Protein AF-A0A840WB61-F1 (afdb_monomer)

Mean predicted aligned error: 5.11 Å

Organism: NCBI:txid179819

Solvent-accessible surface area (backbone atoms only — not comparable to full-atom values): 6850 Å² total; per-residue (Å²): 106,75,58,62,55,53,36,48,76,72,69,38,61,68,80,44,73,37,72,48,37,11,63,56,32,68,72,47,70,87,85,48,92,59,57,47,63,71,58,28,61,68,29,43,66,13,24,34,39,30,21,42,41,67,46,41,53,51,49,52,57,61,46,48,71,40,72,65,54,31,48,27,63,68,40,77,90,52,85,76,20,37,46,80,45,58,55,74,38,76,42,94,84,67,68,75,65,41,70,44,69,41,26,39,39,36,34,41,44,86,48,49,64,57,52,44,51,54,54,62,75,74,108

Sequence (123 aa):
MPLITRLWELGIRTRSSCQDYGAMLAASPPGLAAGDSRWIDFCADRAWLELEAEDAEHLVGLLSRDPELRLALSQWGLTESWWCVRPLLPELIGGRGKTAPSAHLLFPHEHLERVVNVLREAG

Nearest PDB structures (foldseek):
  2p9i-assembly1_D  TM=3.198E-01  e=2.389E-01  Bos taurus
  2p9u-assembly1_D  TM=3.070E-01  e=2.389E-01  Bos taurus
  8any-assembly1_f  TM=2.763E-01  e=6.332E-01  Homo sapiens
  8oiq-assembly1_Bw  TM=2.967E-01  e=1.065E+00  Sus scrofa
  6yw7-assembly1_D  TM=3.456E-01  e=8.762E-01  Homo sapiens

Secondary structure (DSSP, 8-state):
-HHHHHHHHTTPPEEEEESSHHHHHHTSPBTBGGG-HHHHHHHTTEEEEEEEHHHHHHHHHHHTTSHHHHHHHH-TTSSS--EEE-PEEPPTTS-S-EE-SEEEEEEEGGGHHHHHHHHHHH-

Radius of gyration: 15.11 Å; Cα contacts (8 Å, |Δi|>4): 189; chains: 1; bounding box: 39×36×34 Å

Foldseek 3Di:
DLLQVLCVVVVWDFPDWDLAVLVVLVPDDPPPPSPDVVVSVLSGQKIKTKGFPVSLVVLLVLQCVDVVSVVLDPDPDDSQHKDKDFDFDADPVGDGTDTHRIIMIIGHSVCVVVSSVSSVVVD

Structure (mmCIF, N/CA/C/O backbone):
data_AF-A0A840WB61-F1
#
_entry.id   AF-A0A840WB61-F1
#
loop_
_atom_site.group_PDB
_atom_site.id
_atom_site.type_symbol
_atom_site.label_atom_id
_atom_site.label_alt_id
_atom_site.label_comp_id
_atom_site.label_asym_id
_atom_site.label_entity_id
_atom_site.label_seq_id
_atom_site.pdbx_PDB_ins_code
_atom_site.Cartn_x
_atom_site.Cartn_y
_atom_site.Cartn_z
_atom_site.occupancy
_atom_site.B_iso_or_equiv
_atom_site.auth_seq_id
_atom_site.auth_comp_id
_atom_site.auth_asym_id
_atom_site.auth_atom_id
_atom_site.pdbx_PDB_model_num
ATOM 1 N N . MET A 1 1 ? -12.663 1.156 -10.061 1.00 70.19 1 MET A N 1
ATOM 2 C CA . MET A 1 1 ? -11.798 0.224 -9.305 1.00 70.19 1 MET A CA 1
ATOM 3 C C . MET A 1 1 ? -12.364 0.088 -7.901 1.00 70.19 1 MET A C 1
ATOM 5 O O . MET A 1 1 ? -12.383 1.106 -7.218 1.00 70.19 1 MET A O 1
ATOM 9 N N . PRO A 1 2 ? -12.842 -1.096 -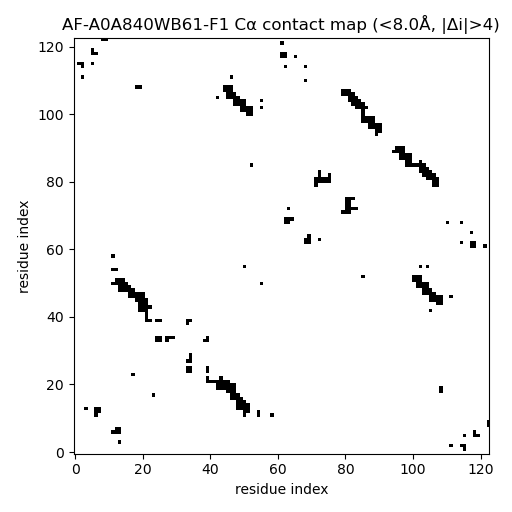7.473 1.00 82.69 2 PRO A N 1
ATOM 10 C CA . PRO A 1 2 ? -13.539 -1.258 -6.191 1.00 82.69 2 PRO A CA 1
ATOM 11 C C . PRO A 1 2 ? -12.752 -0.716 -4.991 1.00 82.69 2 PRO A C 1
ATOM 13 O O . PRO A 1 2 ? -13.318 -0.007 -4.171 1.00 82.69 2 PRO A O 1
ATOM 16 N N . LEU A 1 3 ? -11.436 -0.951 -4.954 1.00 88.75 3 LEU A N 1
ATOM 17 C CA . LEU A 1 3 ? -10.538 -0.437 -3.916 1.00 88.75 3 LEU A CA 1
ATOM 18 C C . LEU A 1 3 ? -10.575 1.093 -3.785 1.00 88.75 3 LEU A C 1
ATOM 20 O O . LEU A 1 3 ? -10.842 1.607 -2.707 1.00 88.75 3 LEU A O 1
ATOM 24 N N . ILE A 1 4 ? -10.338 1.820 -4.881 1.00 90.75 4 ILE A N 1
ATOM 25 C CA . ILE A 1 4 ? -10.268 3.291 -4.870 1.00 90.75 4 ILE A CA 1
ATOM 26 C C . ILE A 1 4 ? -11.605 3.901 -4.458 1.00 90.75 4 ILE A C 1
ATOM 28 O O . ILE A 1 4 ? -11.641 4.816 -3.642 1.00 90.75 4 ILE A O 1
ATOM 32 N N . THR A 1 5 ? -12.707 3.353 -4.974 1.00 89.19 5 THR A N 1
ATOM 33 C CA . THR A 1 5 ? -14.052 3.792 -4.594 1.00 89.19 5 THR A CA 1
ATOM 34 C C . THR A 1 5 ? -14.277 3.643 -3.088 1.00 89.19 5 THR A C 1
ATOM 36 O O . THR A 1 5 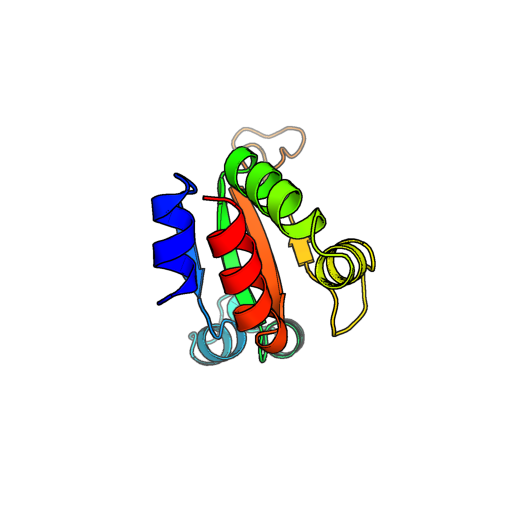? -14.725 4.598 -2.461 1.00 89.19 5 THR A O 1
ATOM 39 N N . ARG A 1 6 ? -13.896 2.505 -2.488 1.00 91.31 6 ARG A N 1
ATOM 40 C CA . ARG A 1 6 ? -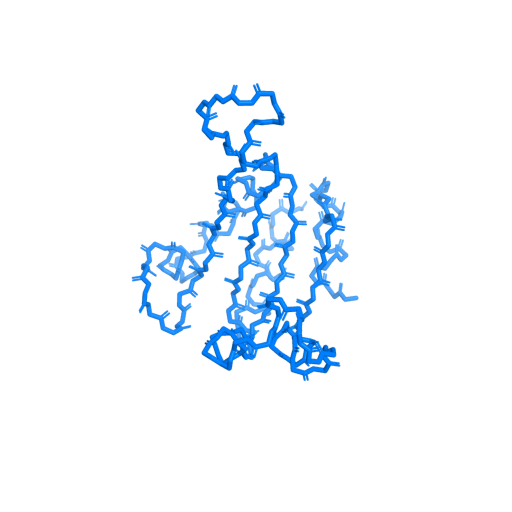14.026 2.295 -1.035 1.00 91.31 6 ARG A CA 1
ATOM 41 C C . ARG A 1 6 ? -13.142 3.221 -0.208 1.00 91.31 6 ARG A C 1
ATOM 43 O O . ARG A 1 6 ? -13.601 3.744 0.800 1.00 91.31 6 ARG A O 1
ATOM 50 N N . LEU A 1 7 ? -11.901 3.458 -0.632 1.00 92.62 7 LEU A N 1
ATOM 51 C CA . LEU A 1 7 ? -11.011 4.393 0.064 1.00 92.62 7 LEU A CA 1
ATOM 52 C C . LEU A 1 7 ? -11.625 5.797 0.125 1.00 92.62 7 LEU A C 1
ATOM 54 O O . LEU A 1 7 ? -11.669 6.405 1.192 1.00 92.62 7 LEU A O 1
ATOM 58 N N . TRP A 1 8 ? -12.170 6.281 -0.992 1.00 92.31 8 TRP A N 1
ATOM 59 C CA . TRP A 1 8 ? -12.781 7.608 -1.050 1.00 92.31 8 TRP A CA 1
ATOM 60 C C . TRP A 1 8 ? -14.063 7.723 -0.220 1.00 92.31 8 TRP A C 1
ATOM 62 O O . TRP A 1 8 ? -14.282 8.765 0.393 1.00 92.31 8 TRP A O 1
ATOM 72 N N . GLU A 1 9 ? -14.886 6.673 -0.162 1.00 92.94 9 GLU A N 1
ATOM 73 C CA . GLU A 1 9 ? -16.070 6.624 0.714 1.00 92.94 9 GLU A CA 1
ATOM 74 C C . GLU A 1 9 ? -15.697 6.743 2.200 1.00 92.94 9 GLU A C 1
ATOM 76 O O . GLU A 1 9 ? -16.421 7.374 2.965 1.00 92.94 9 GLU A O 1
ATOM 81 N N . LEU A 1 10 ? -14.535 6.210 2.590 1.00 91.81 10 LEU A N 1
ATOM 82 C CA . LEU A 1 10 ? -13.970 6.331 3.939 1.00 91.81 10 LEU A CA 1
ATOM 83 C C . LEU A 1 10 ? -13.194 7.643 4.164 1.00 91.81 10 LEU A C 1
ATOM 85 O O . LEU A 1 10 ? -12.594 7.836 5.219 1.00 91.81 10 LEU A O 1
ATOM 89 N N . GLY A 1 11 ? -13.177 8.545 3.178 1.00 93.12 11 GLY A N 1
ATOM 90 C CA . GLY A 1 11 ? -12.465 9.821 3.244 1.00 93.12 11 GLY A CA 1
ATOM 91 C C . GLY A 1 11 ? -10.952 9.737 3.008 1.00 93.12 11 GLY A C 1
ATOM 92 O O . GLY A 1 11 ? -10.296 10.774 3.045 1.00 93.12 11 GLY A O 1
ATOM 93 N N . ILE A 1 12 ? -10.409 8.553 2.712 1.00 93.44 12 ILE A N 1
ATOM 94 C CA . ILE A 1 12 ? -8.978 8.323 2.468 1.00 93.44 12 ILE A CA 1
ATOM 95 C C . ILE A 1 12 ? -8.653 8.711 1.026 1.00 93.44 12 ILE A C 1
ATOM 97 O O . ILE A 1 12 ? -9.175 8.112 0.079 1.00 93.44 12 ILE A O 1
ATOM 101 N N . ARG A 1 13 ? -7.779 9.705 0.824 1.00 88.88 13 ARG A N 1
ATOM 102 C CA . ARG A 1 13 ? -7.477 10.225 -0.516 1.00 88.88 13 ARG A CA 1
ATOM 103 C C . ARG A 1 13 ? -6.172 9.664 -1.062 1.00 88.88 13 ARG A C 1
ATOM 105 O O . ARG A 1 13 ? -5.102 9.780 -0.477 1.00 88.88 13 ARG A O 1
ATOM 112 N N . THR A 1 14 ? -6.261 9.107 -2.263 1.00 90.81 14 THR A N 1
ATOM 113 C CA . THR A 1 14 ? -5.105 8.614 -3.015 1.00 90.81 14 THR A CA 1
ATOM 114 C C . THR A 1 14 ? -4.477 9.739 -3.829 1.00 90.81 14 THR A C 1
ATOM 116 O O . THR A 1 14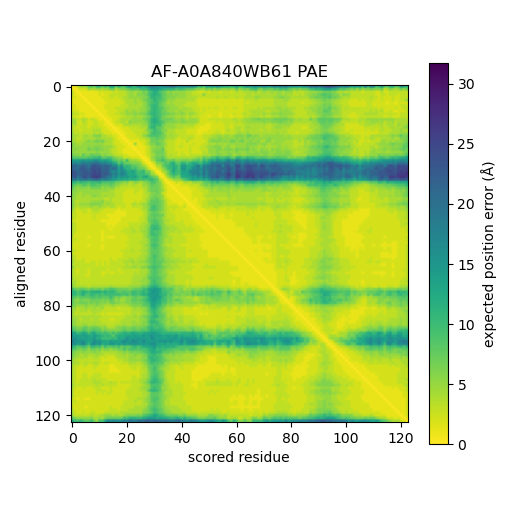 ? -5.167 10.345 -4.650 1.00 90.81 14 THR A O 1
ATOM 119 N N . ARG A 1 15 ? -3.174 9.981 -3.652 1.00 91.25 15 ARG A N 1
ATOM 120 C CA . ARG A 1 15 ? -2.376 10.861 -4.524 1.00 91.25 15 ARG A CA 1
ATOM 121 C C . ARG A 1 15 ? -2.158 10.205 -5.886 1.00 91.25 15 ARG A C 1
ATOM 123 O O . ARG A 1 15 ? -2.383 10.830 -6.915 1.00 91.25 15 ARG A O 1
ATOM 130 N N . SER A 1 16 ? -1.797 8.924 -5.852 1.00 90.44 16 SER A N 1
ATOM 131 C CA . SER A 1 16 ? -1.557 8.066 -7.013 1.00 90.44 16 SER A CA 1
ATOM 132 C C . SER A 1 16 ? -1.973 6.633 -6.679 1.00 90.44 16 SER A C 1
ATOM 134 O O . SER A 1 16 ? -2.023 6.247 -5.509 1.00 90.44 16 SER A O 1
ATOM 136 N N . SER A 1 17 ? -2.286 5.825 -7.690 1.00 91.38 17 SER A N 1
ATOM 137 C CA . SER A 1 17 ? -2.556 4.398 -7.488 1.00 91.38 17 SER A CA 1
ATOM 138 C C . SER A 1 17 ? -2.341 3.593 -8.764 1.00 91.38 17 SER A C 1
ATOM 140 O O . SER A 1 17 ? -2.498 4.117 -9.867 1.00 91.38 17 SER A O 1
ATOM 142 N N . CYS A 1 18 ? -2.015 2.313 -8.609 1.00 89.75 18 CYS A N 1
ATOM 143 C CA . CYS A 1 18 ? -1.945 1.344 -9.693 1.00 89.75 18 CYS A CA 1
ATOM 144 C C . CYS A 1 18 ? -2.322 -0.048 -9.165 1.00 89.75 18 CYS A C 1
ATOM 146 O O . CYS A 1 18 ? -1.882 -0.426 -8.086 1.00 89.75 18 CYS A O 1
ATOM 148 N N . GLN A 1 19 ? -3.134 -0.819 -9.892 1.00 86.31 19 GLN A N 1
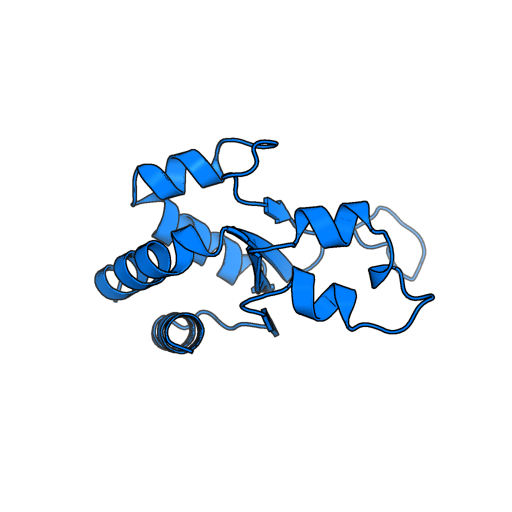ATOM 149 C CA . GLN A 1 19 ? -3.468 -2.196 -9.482 1.00 86.31 19 GLN A CA 1
ATOM 150 C C . GLN A 1 19 ? -2.459 -3.245 -9.951 1.00 86.31 19 GLN A C 1
ATOM 152 O O . GLN A 1 19 ? -2.411 -4.329 -9.377 1.00 86.31 19 GLN A O 1
ATOM 157 N N . ASP A 1 20 ? -1.674 -2.913 -10.971 1.00 85.69 20 ASP A N 1
ATOM 158 C CA . ASP A 1 20 ? -0.606 -3.753 -11.502 1.00 85.69 20 ASP A CA 1
ATOM 159 C C . ASP A 1 20 ? 0.625 -2.874 -11.740 1.00 85.69 20 ASP A C 1
ATOM 161 O O . ASP A 1 20 ? 0.895 -2.374 -12.838 1.00 85.69 20 ASP A O 1
ATOM 165 N N . TYR A 1 21 ? 1.304 -2.567 -10.635 1.00 84.75 21 TYR A N 1
ATOM 166 C CA . TYR A 1 21 ? 2.381 -1.588 -10.640 1.00 84.75 21 TYR A CA 1
ATOM 167 C C . TYR A 1 21 ? 3.618 -2.107 -11.374 1.00 84.75 21 TYR A C 1
ATOM 169 O O . TYR A 1 21 ? 4.258 -1.347 -12.099 1.00 84.75 21 TYR A O 1
ATOM 177 N N . GLY A 1 22 ? 3.920 -3.404 -11.257 1.00 84.31 22 GLY A N 1
ATOM 178 C CA . GLY A 1 22 ? 4.997 -4.051 -12.004 1.00 84.31 22 GLY A CA 1
ATOM 179 C C . GLY A 1 22 ? 4.807 -3.938 -13.515 1.00 84.31 22 GLY A C 1
ATOM 180 O O . GLY A 1 22 ? 5.723 -3.480 -14.200 1.00 84.31 22 GLY A O 1
ATOM 181 N N . ALA A 1 23 ? 3.612 -4.244 -14.039 1.00 84.62 23 ALA A N 1
ATOM 182 C CA . ALA A 1 23 ? 3.333 -4.083 -15.468 1.00 84.62 23 ALA A CA 1
ATOM 183 C C . ALA A 1 23 ? 3.451 -2.619 -15.922 1.00 84.62 23 ALA A C 1
ATOM 185 O O . ALA A 1 23 ? 3.986 -2.336 -16.997 1.00 84.62 23 ALA A O 1
ATOM 186 N N . MET A 1 24 ? 3.006 -1.672 -15.089 1.00 84.25 24 MET A N 1
ATOM 187 C CA . MET A 1 24 ? 3.145 -0.240 -15.367 1.00 84.25 24 MET A CA 1
ATOM 188 C C . MET A 1 24 ? 4.620 0.201 -15.426 1.00 84.25 24 MET A C 1
ATOM 190 O O . MET A 1 24 ? 5.007 0.956 -16.322 1.00 84.25 24 MET A O 1
ATOM 194 N N . LEU A 1 25 ? 5.460 -0.274 -14.500 1.00 83.25 25 LEU A N 1
ATOM 195 C CA . LEU A 1 25 ? 6.897 0.011 -14.507 1.00 83.25 25 LEU A CA 1
ATOM 196 C C . LEU A 1 25 ? 7.588 -0.622 -15.721 1.00 83.25 25 LEU A C 1
ATOM 198 O O . LEU A 1 25 ? 8.369 0.051 -16.386 1.00 83.25 25 LEU A O 1
ATOM 202 N N . ALA A 1 26 ? 7.246 -1.866 -16.068 1.00 81.56 26 ALA A N 1
ATOM 203 C CA . ALA A 1 26 ? 7.794 -2.559 -17.235 1.00 81.56 26 ALA A CA 1
ATOM 204 C C . ALA A 1 26 ? 7.468 -1.856 -18.566 1.00 81.56 26 ALA A C 1
ATOM 206 O O . ALA A 1 26 ? 8.256 -1.912 -19.509 1.00 81.56 26 ALA A O 1
ATOM 207 N N . ALA A 1 27 ? 6.325 -1.169 -18.643 1.00 80.75 27 ALA A N 1
ATOM 208 C CA . ALA A 1 27 ? 5.929 -0.373 -19.803 1.00 80.75 27 ALA A CA 1
ATOM 209 C C . ALA A 1 27 ? 6.595 1.021 -19.859 1.00 80.75 27 ALA A C 1
ATOM 211 O O . ALA A 1 27 ? 6.400 1.754 -20.833 1.00 80.75 27 ALA A O 1
ATOM 212 N N . SER A 1 28 ? 7.357 1.415 -18.830 1.00 70.56 28 SER A N 1
ATOM 213 C CA . SER A 1 28 ? 7.990 2.735 -18.759 1.00 70.56 28 SER A CA 1
ATOM 214 C C . SER A 1 28 ? 9.249 2.823 -19.642 1.00 70.56 28 SER A C 1
ATOM 216 O O . SER A 1 28 ? 9.972 1.837 -19.788 1.00 70.56 28 SER A O 1
ATOM 218 N N . PRO A 1 29 ? 9.562 3.995 -20.235 1.00 59.16 29 PRO A N 1
ATOM 219 C CA . PRO A 1 29 ? 10.718 4.141 -21.119 1.00 59.16 29 PRO A CA 1
ATOM 220 C C . PRO A 1 29 ? 12.058 3.845 -20.411 1.00 59.16 29 PRO A C 1
ATOM 222 O O . PRO A 1 29 ? 12.225 4.225 -19.246 1.00 59.16 29 PRO A O 1
ATOM 225 N N . PRO A 1 30 ? 13.054 3.259 -21.106 1.00 51.94 30 PRO A N 1
ATOM 226 C CA . PRO A 1 30 ? 14.389 3.036 -20.548 1.00 51.94 30 PRO A CA 1
ATOM 227 C C . PRO A 1 30 ? 15.054 4.352 -20.104 1.00 51.94 30 PRO A C 1
ATOM 229 O O . PRO A 1 30 ? 15.050 5.327 -20.854 1.00 51.94 30 PRO A O 1
ATOM 232 N N . GLY A 1 31 ? 15.667 4.376 -18.913 1.00 48.56 31 GLY A N 1
ATOM 233 C CA . GLY A 1 31 ? 16.476 5.507 -18.420 1.00 48.56 31 GLY A CA 1
ATOM 234 C C . GLY A 1 31 ? 15.880 6.312 -17.258 1.00 48.56 31 GLY A C 1
ATOM 235 O O . GLY A 1 31 ? 16.581 7.131 -16.668 1.00 48.56 31 GLY A O 1
ATOM 236 N N . LEU A 1 32 ? 14.629 6.055 -16.870 1.00 51.59 32 LEU A N 1
ATOM 237 C CA . LEU A 1 32 ? 14.114 6.448 -15.553 1.00 51.59 32 LEU A CA 1
ATOM 238 C C . LEU A 1 32 ? 14.491 5.375 -14.520 1.00 51.59 32 LEU A C 1
ATOM 240 O O . LEU A 1 32 ? 14.623 4.202 -14.863 1.00 51.59 32 LEU A O 1
ATOM 244 N N . ALA A 1 33 ? 14.602 5.742 -13.238 1.00 53.19 33 ALA A N 1
ATOM 245 C CA . ALA A 1 33 ? 14.823 4.789 -12.136 1.00 53.19 33 ALA A CA 1
ATOM 246 C C . ALA A 1 33 ? 13.749 3.673 -12.050 1.00 53.19 33 ALA A C 1
ATOM 248 O O . ALA A 1 33 ? 13.926 2.696 -11.332 1.00 53.19 33 ALA A O 1
ATOM 249 N N . ALA A 1 34 ? 12.670 3.792 -12.833 1.00 56.28 34 ALA A N 1
ATOM 250 C CA . ALA A 1 34 ? 11.666 2.768 -13.111 1.00 56.28 34 ALA A CA 1
ATOM 251 C C . ALA A 1 34 ? 12.182 1.541 -13.904 1.00 56.28 34 ALA A C 1
ATOM 253 O O . ALA A 1 34 ? 11.419 0.603 -14.094 1.00 56.28 34 ALA A O 1
ATOM 254 N N . GLY A 1 35 ? 13.440 1.532 -14.365 1.00 58.66 35 GLY A N 1
ATOM 255 C CA . GLY A 1 35 ? 14.003 0.476 -15.219 1.00 58.66 35 GLY A CA 1
ATOM 256 C C . GLY A 1 35 ? 14.888 -0.585 -14.544 1.00 58.66 35 GLY A C 1
ATOM 257 O O . GLY A 1 35 ? 15.460 -1.399 -15.266 1.00 58.66 35 GLY A O 1
ATOM 258 N N . ASP A 1 36 ? 15.066 -0.594 -13.211 1.00 75.56 36 ASP A N 1
ATOM 259 C CA . ASP A 1 36 ? 15.779 -1.708 -12.546 1.00 75.56 36 ASP A CA 1
ATOM 260 C C . ASP A 1 36 ? 14.884 -2.953 -12.567 1.00 75.56 36 ASP A C 1
ATOM 262 O O . ASP A 1 36 ? 13.804 -2.962 -11.973 1.00 75.56 36 ASP A O 1
ATOM 266 N N . SER A 1 37 ? 15.335 -4.013 -13.241 1.00 79.94 37 SER A N 1
ATOM 267 C CA . SER A 1 37 ? 14.559 -5.245 -13.395 1.00 79.94 37 SER A CA 1
ATOM 268 C C . SER A 1 37 ? 14.197 -5.875 -12.054 1.00 79.94 37 SER A C 1
ATOM 270 O O . SER A 1 37 ? 13.082 -6.345 -11.898 1.00 79.94 37 SER A O 1
ATOM 272 N N . ARG A 1 38 ? 15.071 -5.799 -11.041 1.00 80.69 38 ARG A N 1
ATOM 273 C CA . ARG A 1 38 ? 14.775 -6.343 -9.704 1.00 80.69 38 ARG A CA 1
ATOM 274 C C . ARG A 1 38 ? 13.638 -5.587 -9.029 1.00 80.69 38 ARG A C 1
ATOM 276 O O . ARG A 1 38 ? 12.883 -6.166 -8.255 1.00 80.69 38 ARG A O 1
ATOM 283 N N . TRP A 1 39 ? 13.539 -4.287 -9.298 1.00 80.56 39 TRP A N 1
ATOM 284 C CA . TRP A 1 39 ? 12.465 -3.454 -8.775 1.00 80.56 39 TRP A CA 1
ATOM 285 C C . TRP A 1 39 ? 11.138 -3.737 -9.485 1.00 80.56 39 TRP A C 1
ATOM 287 O O . TRP A 1 39 ? 10.108 -3.862 -8.825 1.00 80.56 39 TRP A O 1
ATOM 297 N N . ILE A 1 40 ? 11.177 -3.902 -10.810 1.00 84.75 40 ILE A N 1
ATOM 298 C CA . ILE A 1 40 ? 10.024 -4.336 -11.609 1.00 84.75 40 ILE A CA 1
ATOM 299 C C . ILE A 1 40 ? 9.536 -5.708 -11.131 1.00 84.75 40 ILE A C 1
ATOM 301 O O . ILE A 1 40 ? 8.354 -5.844 -10.834 1.00 84.75 40 ILE A O 1
ATOM 305 N N . ASP A 1 41 ? 10.441 -6.678 -10.976 1.00 83.75 41 ASP A N 1
ATOM 306 C CA . ASP A 1 41 ? 10.135 -8.035 -10.509 1.00 83.75 41 ASP A CA 1
ATOM 307 C C . ASP A 1 41 ? 9.528 -8.021 -9.101 1.00 83.75 41 ASP A C 1
ATOM 309 O O . ASP A 1 41 ? 8.566 -8.729 -8.827 1.00 83.75 41 ASP A O 1
ATOM 313 N N . PHE A 1 42 ? 10.043 -7.177 -8.201 1.00 83.88 42 PHE A N 1
ATOM 314 C CA . PHE A 1 42 ? 9.458 -7.009 -6.871 1.00 83.88 42 PHE A CA 1
ATOM 315 C C . PHE A 1 42 ? 8.035 -6.433 -6.924 1.00 83.88 42 PHE A C 1
ATOM 317 O O . PHE A 1 42 ? 7.187 -6.818 -6.118 1.00 83.88 42 PHE A O 1
ATOM 324 N N . CYS A 1 43 ? 7.780 -5.498 -7.843 1.00 87.12 43 CYS A N 1
ATOM 325 C CA . CYS A 1 43 ? 6.479 -4.856 -8.025 1.00 87.12 43 CYS A CA 1
ATOM 326 C C . CYS A 1 43 ? 5.503 -5.677 -8.879 1.00 87.12 43 CYS A C 1
ATOM 328 O O . CYS A 1 43 ? 4.334 -5.292 -8.980 1.00 87.12 43 CYS A O 1
ATOM 330 N N . ALA A 1 44 ? 5.963 -6.764 -9.503 1.00 87.00 44 ALA A N 1
ATOM 331 C CA . ALA A 1 44 ? 5.121 -7.673 -10.266 1.00 87.00 44 ALA A CA 1
ATOM 332 C C . ALA A 1 44 ? 4.016 -8.241 -9.367 1.00 87.00 44 ALA A C 1
ATOM 334 O O . ALA A 1 44 ? 4.249 -8.539 -8.195 1.00 87.00 44 ALA A O 1
ATOM 335 N N . ASP A 1 45 ? 2.799 -8.326 -9.905 1.00 88.44 45 ASP A N 1
ATOM 336 C CA . ASP A 1 45 ? 1.605 -8.797 -9.194 1.00 88.44 45 ASP A CA 1
ATOM 337 C C . ASP A 1 45 ? 1.305 -8.051 -7.882 1.00 88.44 45 ASP A C 1
ATOM 339 O O . ASP A 1 45 ? 0.668 -8.585 -6.969 1.00 88.44 45 ASP A O 1
ATOM 343 N N . ARG A 1 46 ? 1.733 -6.786 -7.772 1.00 91.75 46 ARG A N 1
ATOM 344 C CA . ARG A 1 46 ? 1.409 -5.920 -6.636 1.00 91.75 46 ARG A CA 1
ATOM 345 C C . ARG A 1 46 ? 0.578 -4.720 -7.048 1.00 91.75 46 ARG A C 1
ATOM 347 O O . ARG A 1 46 ? 0.864 -4.024 -8.026 1.00 91.75 46 ARG A O 1
ATOM 354 N N . ALA A 1 47 ? -0.404 -4.424 -6.208 1.00 92.69 47 ALA A N 1
ATOM 355 C CA . ALA A 1 47 ? -1.053 -3.130 -6.196 1.00 92.69 47 ALA A CA 1
ATOM 356 C C . ALA A 1 47 ? -0.175 -2.117 -5.450 1.00 92.69 47 ALA A C 1
ATOM 358 O O . ALA A 1 47 ? 0.532 -2.450 -4.496 1.00 92.69 47 ALA A O 1
ATOM 359 N N . TRP A 1 48 ? -0.253 -0.864 -5.881 1.00 94.00 48 TRP A N 1
ATOM 360 C CA . TRP A 1 48 ? 0.439 0.272 -5.298 1.00 94.00 48 TRP A CA 1
ATOM 361 C C . TRP A 1 48 ? -0.539 1.413 -5.017 1.00 94.00 48 TRP A C 1
ATOM 363 O O . TRP A 1 48 ? -1.362 1.777 -5.863 1.00 94.00 48 TRP A O 1
ATOM 373 N N . LEU A 1 49 ? -0.415 2.005 -3.833 1.00 95.38 49 LEU A N 1
ATOM 374 C CA . LEU A 1 49 ? -1.095 3.228 -3.429 1.00 95.38 49 LEU A CA 1
ATOM 375 C C . LEU A 1 49 ? -0.062 4.248 -2.955 1.00 95.38 49 LEU A C 1
ATOM 377 O O . LEU A 1 49 ? 0.842 3.920 -2.187 1.00 95.38 49 LEU A O 1
ATOM 381 N N . GLU A 1 50 ? -0.236 5.497 -3.365 1.00 96.00 50 GLU A N 1
ATOM 382 C CA . GLU A 1 50 ? 0.418 6.645 -2.749 1.00 96.00 50 GLU A CA 1
ATOM 383 C C . GLU A 1 50 ? -0.635 7.465 -2.006 1.00 96.00 50 GLU A C 1
ATOM 385 O O . GLU A 1 50 ? -1.603 7.935 -2.609 1.00 96.00 50 GLU A O 1
ATOM 390 N N . LEU A 1 51 ? -0.447 7.636 -0.701 1.00 96.31 51 LEU A N 1
ATOM 391 C CA . LEU A 1 51 ? -1.379 8.315 0.200 1.00 96.31 51 LEU A CA 1
ATOM 392 C C . LEU A 1 51 ? -0.644 9.413 0.972 1.00 96.31 51 LEU A C 1
ATOM 394 O O . LEU A 1 51 ? 0.578 9.349 1.117 1.00 96.31 51 LEU A O 1
ATOM 398 N N . GLU A 1 52 ? -1.366 10.397 1.508 1.00 96.12 52 GLU A N 1
ATOM 399 C CA . GLU A 1 52 ? -0.806 11.222 2.587 1.00 96.12 52 GLU A CA 1
ATOM 400 C C . GLU A 1 52 ? -0.452 10.333 3.792 1.00 96.12 52 GLU A C 1
ATOM 402 O O . GLU A 1 52 ? -1.062 9.284 4.002 1.00 96.12 52 GLU A O 1
ATOM 407 N N . ALA A 1 53 ? 0.552 10.723 4.580 1.00 95.12 53 ALA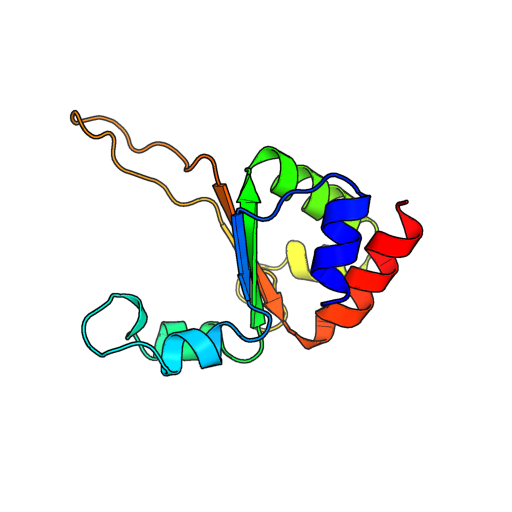 A N 1
ATOM 408 C CA . ALA A 1 53 ? 1.050 9.891 5.675 1.00 95.12 53 ALA A CA 1
ATOM 409 C C . ALA A 1 53 ? -0.041 9.547 6.701 1.00 95.12 53 ALA A C 1
ATOM 411 O O . ALA A 1 53 ? -0.142 8.394 7.108 1.00 95.12 53 ALA A O 1
ATOM 412 N N . GLU A 1 54 ? -0.882 10.516 7.066 1.00 95.25 54 GLU A N 1
ATOM 413 C CA . GLU A 1 54 ? -1.990 10.306 8.009 1.00 95.25 54 GLU A CA 1
ATOM 414 C C . GLU A 1 54 ? -3.037 9.329 7.448 1.00 95.25 54 GLU A C 1
ATOM 416 O O . GLU A 1 54 ? -3.491 8.424 8.147 1.00 95.25 54 GLU A O 1
ATOM 421 N N . ASP A 1 55 ? -3.359 9.450 6.159 1.00 97.12 55 ASP A N 1
ATOM 422 C CA . ASP A 1 55 ? -4.281 8.556 5.451 1.00 97.12 55 ASP A CA 1
ATOM 423 C C . ASP A 1 55 ? -3.727 7.125 5.349 1.00 97.12 55 ASP A C 1
ATOM 425 O O . ASP A 1 55 ? -4.464 6.148 5.499 1.00 97.12 55 ASP A O 1
ATOM 429 N N . ALA A 1 56 ? -2.417 6.985 5.132 1.00 96.25 56 ALA A N 1
ATOM 430 C CA . ALA A 1 56 ? -1.736 5.697 5.155 1.00 96.25 56 ALA A CA 1
ATOM 431 C C . ALA A 1 56 ? -1.753 5.052 6.544 1.00 96.25 56 ALA A C 1
ATOM 433 O O . ALA A 1 56 ? -2.030 3.859 6.658 1.00 96.25 56 ALA A O 1
ATOM 434 N N . GLU A 1 57 ? -1.476 5.825 7.596 1.00 95.81 57 GLU A N 1
ATOM 435 C CA . GLU A 1 57 ? -1.535 5.355 8.982 1.00 95.81 57 GLU A CA 1
ATOM 436 C C . GLU A 1 57 ? -2.954 4.901 9.345 1.00 95.81 57 GLU A C 1
ATOM 438 O O . GLU A 1 57 ? -3.136 3.813 9.901 1.00 95.81 57 GLU A O 1
ATOM 443 N N . HIS A 1 58 ? -3.965 5.677 8.949 1.00 96.00 58 HIS A N 1
ATOM 444 C CA . HIS A 1 58 ? -5.365 5.317 9.136 1.00 96.00 58 HIS A CA 1
ATOM 445 C C . HIS A 1 58 ? -5.724 4.022 8.394 1.00 96.00 58 HIS A C 1
ATOM 447 O O . HIS A 1 58 ? -6.274 3.102 9.006 1.00 96.00 58 HIS A O 1
ATOM 453 N N . LEU A 1 59 ? -5.361 3.903 7.111 1.00 96.38 59 LEU A N 1
ATOM 454 C CA . LEU A 1 59 ? -5.606 2.700 6.316 1.00 96.38 59 LEU A CA 1
ATOM 455 C C . LEU A 1 59 ? -4.953 1.463 6.944 1.00 96.38 59 LEU A C 1
ATOM 457 O O . LEU A 1 59 ? -5.621 0.449 7.134 1.00 96.38 59 LEU A O 1
ATOM 461 N N . VAL A 1 60 ? -3.671 1.541 7.308 1.00 95.62 60 VAL A N 1
ATOM 462 C CA . VAL A 1 60 ? -2.959 0.435 7.971 1.00 95.62 60 VAL A CA 1
ATOM 463 C C . VAL A 1 60 ? -3.655 0.055 9.280 1.00 95.62 60 VAL A C 1
ATOM 465 O O . VAL A 1 60 ? -3.827 -1.132 9.558 1.00 95.62 60 VAL A O 1
ATOM 468 N N . GLY A 1 61 ? -4.123 1.041 10.049 1.00 95.81 61 GLY A N 1
ATOM 469 C CA . GLY A 1 61 ? -4.915 0.816 11.255 1.00 95.81 61 GLY A CA 1
ATOM 470 C C . GLY A 1 61 ? -6.195 0.017 10.991 1.00 95.81 61 GLY A C 1
ATOM 471 O O . GLY A 1 61 ? -6.455 -0.959 11.697 1.00 95.81 61 GLY A O 1
ATOM 472 N N . LEU A 1 62 ? -6.962 0.371 9.955 1.00 96.06 62 LEU A N 1
ATOM 473 C CA . LEU A 1 62 ? -8.164 -0.371 9.553 1.00 96.06 62 LEU A CA 1
ATOM 474 C C . LEU A 1 62 ? -7.832 -1.807 9.134 1.00 96.06 62 LEU A C 1
ATOM 476 O O . LEU A 1 62 ? -8.445 -2.749 9.635 1.00 96.06 62 LEU A O 1
ATOM 480 N N . LEU A 1 63 ? -6.830 -1.981 8.269 1.00 96.06 63 LEU A N 1
ATOM 481 C CA . LEU A 1 63 ? -6.446 -3.291 7.734 1.00 96.06 63 LEU A CA 1
ATOM 482 C C . LEU A 1 63 ? -5.851 -4.215 8.800 1.00 96.06 63 LEU A C 1
ATOM 484 O O . LEU A 1 63 ? -6.068 -5.421 8.755 1.00 96.06 63 LEU A O 1
ATOM 488 N N . SER A 1 64 ? -5.170 -3.661 9.807 1.00 95.31 64 SER A N 1
ATOM 489 C CA . SER A 1 64 ? -4.591 -4.433 10.916 1.00 95.31 64 SER A CA 1
ATOM 490 C C . SER A 1 64 ? -5.624 -5.128 11.817 1.00 95.31 64 SER A C 1
ATOM 492 O O . SER A 1 64 ? -5.254 -5.932 12.677 1.00 95.31 64 SER A O 1
ATOM 494 N N . ARG A 1 65 ? -6.919 -4.826 11.647 1.00 94.44 65 ARG A N 1
ATOM 495 C CA . ARG A 1 65 ? -8.012 -5.529 12.333 1.00 94.44 65 ARG A CA 1
ATOM 496 C C . ARG A 1 65 ? -8.220 -6.937 11.780 1.00 94.44 65 ARG A C 1
ATOM 498 O O . ARG A 1 65 ? -8.648 -7.812 12.530 1.00 94.44 65 ARG A O 1
ATOM 505 N N . ASP A 1 66 ? -7.879 -7.162 10.512 1.00 96.69 66 ASP A N 1
ATOM 506 C CA . ASP A 1 66 ? -7.862 -8.492 9.917 1.00 96.69 66 ASP A CA 1
ATOM 507 C C . ASP A 1 66 ? -6.573 -9.238 10.316 1.00 96.69 66 ASP A C 1
ATOM 509 O O . ASP A 1 66 ? -5.473 -8.707 10.129 1.00 96.69 66 ASP A O 1
ATOM 513 N N . PRO A 1 67 ? -6.660 -10.458 10.883 1.00 94.50 67 PRO A N 1
ATOM 514 C CA . PRO A 1 67 ? -5.484 -11.177 11.365 1.00 94.50 67 PRO A CA 1
ATOM 515 C C . PRO A 1 67 ? -4.447 -11.506 10.287 1.00 94.50 67 PRO A C 1
ATOM 517 O O . PRO A 1 67 ? -3.254 -11.503 10.594 1.00 94.50 67 PRO A O 1
ATOM 520 N N . GLU A 1 68 ? -4.879 -11.793 9.057 1.00 93.81 68 GLU A N 1
ATOM 521 C CA . GLU A 1 68 ? -3.990 -12.214 7.973 1.00 93.81 68 GLU A CA 1
ATOM 522 C C . GLU A 1 68 ? -3.286 -11.010 7.349 1.00 93.81 68 GLU A C 1
ATOM 524 O O . GLU A 1 68 ? -2.062 -11.007 7.221 1.00 93.81 68 GLU A O 1
ATOM 529 N N . LEU A 1 69 ? -4.026 -9.929 7.084 1.00 94.88 69 LEU A N 1
ATOM 530 C CA . LEU A 1 69 ? -3.431 -8.666 6.650 1.00 94.88 69 LEU A CA 1
ATOM 531 C C . LEU A 1 69 ? -2.496 -8.098 7.719 1.00 94.88 69 LEU A C 1
ATOM 533 O O . LEU A 1 69 ? -1.417 -7.612 7.388 1.00 94.88 69 LEU A O 1
ATOM 537 N N . ARG A 1 70 ? -2.851 -8.203 9.007 1.00 95.12 70 ARG A N 1
ATOM 538 C CA . ARG A 1 70 ? -1.959 -7.807 10.106 1.00 95.12 70 ARG A CA 1
ATOM 539 C C . ARG A 1 70 ? -0.646 -8.584 10.080 1.00 95.12 70 ARG A C 1
ATOM 541 O O . ARG A 1 70 ? 0.406 -7.986 10.297 1.00 95.12 70 ARG A O 1
ATOM 548 N N . LEU A 1 71 ? -0.697 -9.892 9.827 1.00 93.44 71 LEU A N 1
ATOM 549 C CA . LEU A 1 71 ? 0.507 -10.711 9.715 1.00 93.44 71 LEU A CA 1
ATOM 550 C C . LEU A 1 71 ? 1.365 -10.244 8.531 1.00 93.44 71 LEU A C 1
ATOM 552 O O . LEU A 1 71 ? 2.536 -9.920 8.733 1.00 93.44 71 LEU A O 1
ATOM 556 N N . ALA A 1 72 ? 0.761 -10.092 7.351 1.00 93.44 72 ALA A N 1
ATOM 557 C CA . ALA A 1 72 ? 1.440 -9.643 6.136 1.00 93.44 72 ALA A CA 1
ATOM 558 C C . ALA A 1 72 ? 2.036 -8.223 6.254 1.00 93.44 72 ALA A C 1
ATOM 560 O O . ALA A 1 72 ? 3.102 -7.948 5.706 1.00 93.44 72 ALA A O 1
ATOM 561 N N . LEU A 1 73 ? 1.386 -7.323 7.001 1.00 93.81 73 LEU A N 1
ATOM 562 C CA . LEU A 1 73 ? 1.894 -5.982 7.329 1.00 93.81 73 LEU A CA 1
ATOM 563 C C . LEU A 1 73 ? 3.094 -6.016 8.291 1.00 93.81 73 LEU A C 1
ATOM 565 O O . LEU A 1 73 ? 3.937 -5.119 8.267 1.00 93.81 73 LEU A O 1
ATOM 569 N N . SER A 1 74 ? 3.162 -7.025 9.164 1.00 90.62 74 SER A N 1
ATOM 570 C CA . SER A 1 74 ? 4.193 -7.137 10.206 1.00 90.62 74 SER A CA 1
ATOM 571 C C . SER A 1 74 ? 5.463 -7.856 9.750 1.00 90.62 74 SER A C 1
ATOM 573 O O . SER A 1 74 ? 6.544 -7.606 10.284 1.00 90.62 74 SER A O 1
ATOM 575 N N . GLN A 1 75 ? 5.353 -8.747 8.768 1.00 87.31 75 GLN A N 1
ATOM 576 C CA . GLN A 1 75 ? 6.467 -9.560 8.294 1.00 87.31 75 GLN A CA 1
ATOM 577 C C . GLN A 1 75 ? 7.184 -8.830 7.173 1.00 87.31 75 GLN A C 1
ATOM 579 O O . GLN A 1 75 ? 6.683 -8.787 6.066 1.00 87.31 75 GLN A O 1
ATOM 584 N N . TRP A 1 76 ? 8.352 -8.252 7.425 1.00 79.31 76 TRP A N 1
ATOM 585 C CA . TRP A 1 76 ? 9.123 -7.590 6.371 1.00 79.31 76 TRP A CA 1
ATOM 586 C C . TRP A 1 76 ? 10.016 -8.591 5.634 1.00 79.31 76 TRP A C 1
ATOM 588 O O . TRP A 1 76 ? 10.679 -9.411 6.265 1.00 79.31 76 TRP A O 1
ATOM 598 N N . GLY A 1 77 ? 10.081 -8.478 4.305 1.00 74.75 77 GLY A N 1
ATOM 599 C CA . GLY A 1 77 ? 11.035 -9.224 3.475 1.00 74.75 77 GLY A CA 1
ATOM 600 C C . GLY A 1 77 ? 10.558 -10.577 2.940 1.00 74.75 77 GLY A C 1
ATOM 601 O O . GLY A 1 77 ? 11.377 -11.290 2.366 1.00 74.75 77 GLY A O 1
ATOM 602 N N . LEU A 1 78 ? 9.276 -10.926 3.093 1.00 82.56 78 LEU A N 1
ATOM 603 C CA . LEU A 1 78 ? 8.664 -12.069 2.407 1.00 82.56 78 LEU A CA 1
ATOM 604 C C . LEU A 1 78 ? 7.921 -11.599 1.147 1.00 82.56 78 LEU A C 1
ATOM 606 O O . LEU A 1 78 ? 7.671 -10.406 0.954 1.00 82.56 78 LEU A O 1
ATOM 610 N N . THR A 1 79 ? 7.587 -12.529 0.257 1.00 75.12 79 THR A N 1
ATOM 611 C CA . THR A 1 79 ? 6.925 -12.193 -1.013 1.00 75.12 79 THR A CA 1
ATOM 612 C C . THR A 1 79 ? 5.463 -11.795 -0.782 1.00 75.12 79 THR A C 1
ATOM 614 O O . THR A 1 79 ? 4.964 -10.868 -1.407 1.00 75.12 79 THR A O 1
ATOM 617 N N . GLU A 1 80 ? 4.797 -12.405 0.185 1.00 80.25 80 GLU A N 1
ATOM 618 C CA . GLU A 1 80 ? 3.433 -12.106 0.630 1.00 80.25 80 GLU A CA 1
ATOM 619 C C . GLU A 1 80 ? 3.331 -10.809 1.458 1.00 80.25 80 GLU A C 1
ATOM 621 O O . GLU A 1 80 ? 2.247 -10.272 1.704 1.00 80.25 80 GLU A O 1
ATOM 626 N N . SER A 1 81 ? 4.471 -10.276 1.893 1.00 89.62 81 SER A N 1
ATOM 627 C CA . SER A 1 81 ? 4.539 -9.107 2.757 1.00 89.62 81 SER A CA 1
ATOM 628 C C . SER A 1 81 ? 4.059 -7.839 2.075 1.00 89.62 81 SER A C 1
ATOM 630 O O . SER A 1 81 ? 4.257 -7.626 0.877 1.00 89.62 81 SER A O 1
ATOM 632 N N . TRP A 1 82 ? 3.512 -6.933 2.874 1.00 93.94 82 TRP A N 1
ATOM 633 C CA . TRP A 1 82 ? 3.274 -5.563 2.444 1.00 93.94 82 TRP A CA 1
ATOM 634 C C . TRP A 1 82 ? 4.551 -4.740 2.584 1.00 93.94 82 TRP A C 1
ATOM 636 O O . TRP A 1 82 ? 5.328 -4.925 3.523 1.00 93.94 82 TRP A O 1
ATOM 646 N N . TRP A 1 83 ? 4.740 -3.780 1.682 1.00 92.31 83 TRP A N 1
ATOM 647 C CA . TRP A 1 83 ? 5.763 -2.759 1.832 1.00 92.31 83 TRP A CA 1
ATOM 648 C C . TRP A 1 83 ? 5.121 -1.395 2.033 1.00 92.31 83 TRP A C 1
ATOM 650 O O . TRP A 1 83 ? 4.578 -0.803 1.102 1.00 92.31 83 TRP A O 1
ATOM 660 N N . CYS A 1 84 ? 5.179 -0.910 3.270 1.00 92.88 84 CYS A N 1
ATOM 661 C CA . CYS A 1 84 ? 4.676 0.399 3.667 1.00 92.88 84 CYS A CA 1
ATOM 662 C C . CYS A 1 84 ? 5.876 1.308 3.927 1.00 92.88 84 CYS A C 1
ATOM 664 O O . CYS A 1 84 ? 6.538 1.190 4.960 1.00 92.88 84 CYS A O 1
ATOM 666 N N . VAL A 1 85 ? 6.179 2.199 2.985 1.00 92.00 85 VAL A N 1
ATOM 667 C CA . VAL A 1 85 ? 7.379 3.038 3.045 1.00 92.00 85 VAL A CA 1
ATOM 668 C C . VAL A 1 85 ? 7.061 4.515 2.972 1.00 92.00 85 VAL A C 1
ATOM 670 O O . VAL A 1 85 ? 6.204 4.960 2.212 1.00 92.00 85 VAL A O 1
ATOM 673 N N . ARG A 1 86 ? 7.825 5.296 3.732 1.00 94.31 86 ARG A N 1
ATOM 674 C CA . ARG A 1 86 ? 7.877 6.749 3.608 1.00 94.31 86 ARG A CA 1
ATOM 675 C C . ARG A 1 86 ? 9.296 7.145 3.202 1.00 94.31 86 ARG A C 1
ATOM 677 O O . ARG A 1 86 ? 10.210 6.976 4.012 1.00 94.31 86 ARG A O 1
ATOM 684 N N . PRO A 1 87 ? 9.509 7.622 1.964 1.00 90.44 87 PRO A N 1
ATOM 685 C CA . PRO A 1 87 ? 10.836 8.010 1.498 1.00 90.44 87 PRO A CA 1
ATOM 686 C C . PRO A 1 87 ? 11.467 9.090 2.383 1.00 90.44 87 PRO A C 1
ATOM 688 O O . PRO A 1 87 ? 10.771 9.969 2.886 1.00 90.44 87 PRO A O 1
ATOM 691 N N . LEU A 1 88 ? 12.792 9.063 2.539 1.00 91.44 88 LEU A N 1
ATOM 692 C CA . LEU A 1 88 ? 13.543 10.198 3.075 1.00 91.44 88 LEU A CA 1
ATOM 693 C C . LEU A 1 88 ? 13.947 11.101 1.910 1.00 91.44 88 LEU A C 1
ATOM 695 O O . LEU A 1 88 ? 14.666 10.676 1.009 1.00 91.44 88 LEU A O 1
ATOM 699 N N . LEU A 1 89 ? 13.477 12.343 1.931 1.00 87.94 89 LEU A N 1
ATOM 700 C CA . LEU A 1 8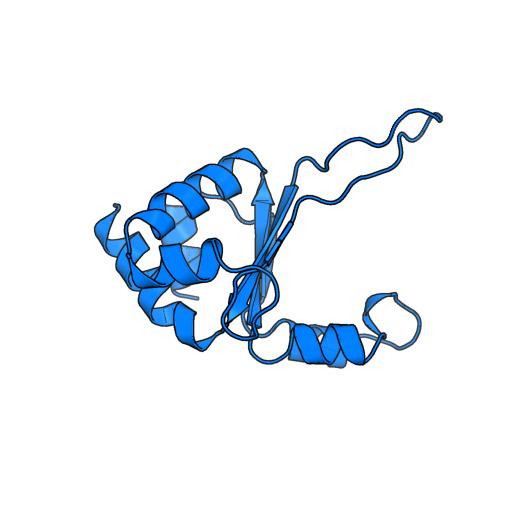9 ? 13.760 13.352 0.921 1.00 87.94 89 LEU A CA 1
ATOM 701 C C . LEU A 1 89 ? 14.825 14.331 1.433 1.00 87.94 89 LEU A C 1
ATOM 703 O O . LEU A 1 89 ? 14.839 14.661 2.626 1.00 87.94 89 LEU A O 1
ATOM 707 N N . PRO A 1 90 ? 15.726 14.813 0.561 1.00 86.56 90 PRO A N 1
ATOM 708 C CA . PRO A 1 90 ? 16.680 15.843 0.939 1.00 86.56 90 PRO A CA 1
ATOM 709 C C . PRO A 1 90 ? 15.964 17.170 1.207 1.00 86.56 90 PRO A C 1
ATOM 711 O O . PRO A 1 90 ? 14.978 17.511 0.551 1.00 86.56 90 PRO A O 1
ATOM 714 N N . GLU A 1 91 ? 16.496 17.963 2.135 1.00 83.94 91 GLU A N 1
ATOM 715 C CA . GLU A 1 91 ? 16.118 19.371 2.219 1.00 83.94 91 GLU A CA 1
ATOM 716 C C . GLU A 1 91 ? 16.748 20.153 1.064 1.00 83.94 91 GLU A C 1
ATOM 718 O O . GLU A 1 91 ? 17.953 20.068 0.826 1.00 83.94 91 GLU A O 1
ATOM 723 N N . LEU A 1 92 ? 15.935 20.954 0.368 1.00 79.00 92 LEU A N 1
ATOM 724 C CA . LEU A 1 92 ? 16.353 21.708 -0.823 1.00 79.00 92 LEU A CA 1
ATOM 725 C C . LEU A 1 92 ? 17.473 22.726 -0.554 1.00 79.00 92 LEU A C 1
ATOM 727 O O . LEU A 1 92 ? 18.186 23.105 -1.476 1.00 79.00 92 LEU A O 1
ATOM 731 N N . ILE A 1 93 ? 17.630 23.166 0.695 1.00 84.38 93 ILE A N 1
ATOM 732 C CA . ILE A 1 93 ? 18.634 24.157 1.114 1.00 84.38 93 ILE A CA 1
ATOM 733 C C . ILE A 1 93 ? 19.863 23.530 1.793 1.00 84.38 93 ILE A C 1
ATOM 735 O O . ILE A 1 93 ? 20.709 24.253 2.311 1.00 84.38 93 ILE A O 1
ATOM 739 N N . GLY A 1 94 ? 19.977 22.198 1.777 1.00 76.25 94 GLY A N 1
ATOM 740 C CA . GLY A 1 94 ? 20.991 21.464 2.529 1.00 76.25 94 GLY A CA 1
ATOM 741 C C . GLY A 1 94 ? 20.605 21.321 4.003 1.00 76.25 94 GLY A C 1
ATOM 742 O O . GLY A 1 94 ? 20.211 22.280 4.659 1.00 76.25 94 GLY A O 1
ATOM 743 N N . GLY A 1 95 ? 20.692 20.100 4.528 1.00 83.31 95 GLY A N 1
ATOM 744 C CA . GLY A 1 95 ? 20.222 19.781 5.873 1.00 83.31 95 GLY A CA 1
ATOM 745 C C . GLY A 1 95 ? 20.030 18.283 6.077 1.00 83.31 95 GLY A C 1
ATOM 746 O O . GLY A 1 95 ? 20.427 17.470 5.239 1.00 83.31 95 GLY A O 1
ATOM 747 N N . ARG A 1 96 ? 19.436 17.902 7.213 1.00 86.19 96 ARG A N 1
ATOM 748 C CA . ARG A 1 96 ? 19.081 16.497 7.467 1.00 86.19 96 ARG A CA 1
ATOM 749 C C . ARG A 1 96 ? 17.903 16.113 6.575 1.00 86.19 96 ARG A C 1
ATOM 751 O O . ARG A 1 96 ? 16.985 16.906 6.402 1.00 86.19 96 ARG A O 1
ATOM 758 N N . GLY A 1 97 ? 17.917 14.893 6.041 1.00 88.38 97 GLY A N 1
ATOM 759 C CA . GLY A 1 97 ? 16.778 14.370 5.288 1.00 88.38 97 GLY A CA 1
ATOM 760 C C . GLY A 1 97 ? 15.500 14.372 6.131 1.00 88.38 97 GLY A C 1
ATOM 761 O O . GLY A 1 97 ? 15.546 14.161 7.346 1.00 88.38 97 GLY A O 1
ATOM 762 N N . LYS A 1 98 ? 14.364 14.610 5.477 1.00 90.75 98 LYS A N 1
ATOM 763 C CA . LYS A 1 98 ? 13.031 14.585 6.085 1.00 90.75 98 LYS A CA 1
ATOM 764 C C . LYS A 1 98 ? 12.202 13.476 5.473 1.00 90.75 98 LYS A C 1
ATOM 766 O O . LYS A 1 98 ? 12.274 13.224 4.275 1.00 90.75 98 LYS A O 1
ATOM 771 N N . THR A 1 99 ? 11.380 12.841 6.290 1.00 92.75 99 THR A N 1
ATOM 772 C CA . THR A 1 99 ? 10.397 11.882 5.797 1.00 92.75 99 THR A CA 1
ATOM 773 C C . THR A 1 99 ? 9.387 12.587 4.895 1.00 92.75 99 THR A C 1
ATOM 775 O O . THR A 1 99 ? 8.899 13.666 5.232 1.00 92.75 99 THR A O 1
ATOM 778 N N . ALA A 1 100 ? 9.073 11.974 3.757 1.00 92.19 100 ALA A N 1
ATOM 779 C CA . ALA A 1 100 ? 8.084 12.465 2.815 1.00 92.19 100 ALA A CA 1
ATOM 780 C C . ALA A 1 100 ? 6.711 12.651 3.494 1.00 92.19 100 ALA A C 1
ATOM 782 O O . ALA A 1 100 ? 6.368 11.909 4.432 1.00 92.19 100 ALA A O 1
ATOM 783 N N . PRO A 1 101 ? 5.915 13.634 3.029 1.00 93.25 101 PRO A N 1
ATOM 784 C CA . PRO A 1 101 ? 4.546 13.815 3.501 1.00 93.25 101 PRO A CA 1
ATOM 785 C C . PRO A 1 101 ? 3.632 12.676 3.037 1.00 93.25 101 PRO A C 1
ATOM 787 O O . PRO A 1 101 ? 2.639 12.405 3.699 1.00 93.25 101 PRO A O 1
ATOM 790 N N . SER A 1 102 ? 3.991 11.975 1.957 1.00 95.00 102 SER A N 1
ATOM 791 C CA . SER A 1 102 ? 3.286 10.792 1.475 1.00 95.00 102 SER A CA 1
ATOM 792 C C . SER A 1 102 ? 3.951 9.481 1.899 1.00 95.00 102 SER A C 1
ATOM 794 O O . SER A 1 102 ? 5.145 9.415 2.213 1.00 95.00 102 SER A O 1
ATOM 796 N N . ALA A 1 103 ? 3.147 8.421 1.900 1.00 96.31 103 ALA A N 1
ATOM 797 C CA . ALA A 1 103 ? 3.576 7.042 2.047 1.00 96.31 103 ALA A CA 1
ATOM 798 C C . ALA A 1 103 ? 3.194 6.237 0.800 1.00 96.31 103 ALA A C 1
ATOM 800 O O . ALA A 1 103 ? 2.147 6.466 0.191 1.00 96.31 103 ALA A O 1
ATOM 801 N N . HIS A 1 104 ? 4.037 5.269 0.454 1.00 94.44 104 HIS A N 1
ATOM 802 C CA . HIS A 1 104 ? 3.794 4.302 -0.606 1.00 94.44 104 HIS A CA 1
ATOM 803 C C . HIS A 1 104 ? 3.488 2.952 0.034 1.00 94.44 104 HIS A C 1
ATOM 805 O O . HIS A 1 104 ? 4.275 2.446 0.835 1.00 94.44 104 HIS A O 1
ATOM 811 N N . LEU A 1 105 ? 2.341 2.384 -0.317 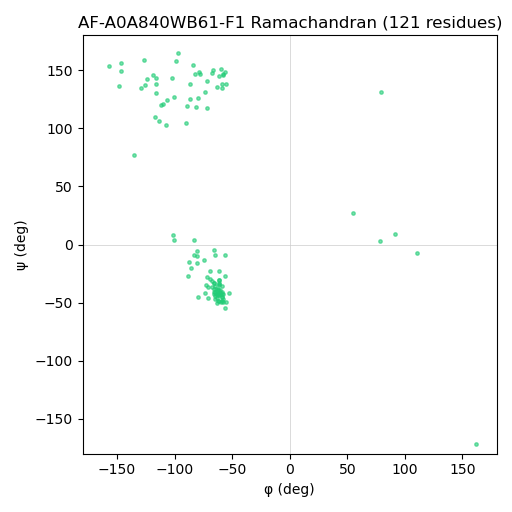1.00 94.94 105 LEU A N 1
ATOM 812 C CA . LEU A 1 105 ? 1.910 1.063 0.116 1.00 94.94 105 LEU A CA 1
ATOM 813 C C . LEU A 1 105 ? 1.917 0.153 -1.104 1.00 94.94 105 LEU A C 1
ATOM 815 O O . LEU A 1 105 ? 1.211 0.425 -2.074 1.00 94.94 105 LEU A O 1
ATOM 819 N N . LEU A 1 106 ? 2.713 -0.909 -1.052 1.00 93.88 106 LEU A N 1
ATOM 820 C CA . LEU A 1 106 ? 2.746 -1.959 -2.059 1.00 93.88 106 LEU A CA 1
ATOM 821 C C . LEU A 1 106 ? 2.292 -3.263 -1.424 1.00 93.88 106 LEU A C 1
ATOM 823 O O . LEU A 1 106 ? 2.806 -3.653 -0.375 1.00 93.88 106 LEU A O 1
ATOM 827 N N . PHE A 1 107 ? 1.357 -3.953 -2.061 1.00 94.12 107 PHE A N 1
ATOM 828 C CA . PHE A 1 107 ? 0.828 -5.200 -1.527 1.00 94.12 107 PHE A CA 1
ATOM 829 C C . PHE A 1 107 ? 0.455 -6.190 -2.626 1.00 94.12 107 PHE A C 1
ATOM 831 O O . PHE A 1 107 ? 0.087 -5.759 -3.720 1.00 94.12 107 PHE A O 1
ATOM 838 N N . PRO A 1 108 ? 0.554 -7.504 -2.354 1.00 93.06 108 PRO A N 1
ATOM 839 C CA . PRO A 1 108 ? 0.193 -8.537 -3.320 1.00 93.06 108 PRO A CA 1
ATOM 840 C C . PRO A 1 108 ? -1.241 -8.374 -3.829 1.00 93.06 108 PRO A C 1
ATOM 842 O O . PRO A 1 108 ? -2.160 -8.114 -3.048 1.00 93.06 108 PRO A O 1
ATOM 845 N N . HIS A 1 109 ? -1.450 -8.555 -5.131 1.00 91.62 109 HIS A N 1
ATOM 846 C CA . HIS A 1 109 ? -2.769 -8.438 -5.751 1.00 91.62 109 HIS A CA 1
ATOM 847 C C . HIS A 1 109 ? -3.760 -9.465 -5.178 1.00 91.62 109 HIS A C 1
ATOM 849 O O . HIS A 1 109 ? -4.943 -9.164 -5.041 1.00 91.62 109 HIS A O 1
ATOM 855 N N . GLU A 1 110 ? -3.285 -10.639 -4.752 1.00 92.25 110 GLU A N 1
ATOM 856 C CA . GLU A 1 110 ? -4.098 -11.654 -4.063 1.00 92.25 110 GLU A CA 1
ATOM 857 C C . GLU A 1 110 ? -4.788 -11.128 -2.790 1.00 92.25 110 GLU A C 1
ATOM 859 O O . GLU A 1 110 ? -5.879 -11.573 -2.442 1.00 92.25 110 GLU A O 1
ATOM 864 N N . HIS A 1 111 ? -4.218 -10.117 -2.126 1.00 93.50 111 HIS A N 1
ATOM 865 C CA . HIS A 1 111 ? -4.828 -9.497 -0.950 1.00 93.50 111 HIS A CA 1
ATOM 866 C C . HIS A 1 111 ? -5.923 -8.478 -1.297 1.00 93.50 111 HIS A C 1
ATOM 868 O O . HIS A 1 111 ? -6.643 -8.037 -0.401 1.00 93.50 111 HIS A O 1
ATOM 874 N N . LEU A 1 112 ? -6.084 -8.090 -2.568 1.00 92.69 112 LEU A N 1
ATOM 875 C CA . LEU A 1 112 ? -6.949 -6.980 -2.977 1.00 92.69 112 LEU A CA 1
ATOM 876 C C . LEU A 1 112 ? -8.422 -7.215 -2.629 1.00 92.69 112 LEU A C 1
ATOM 878 O O . LEU A 1 112 ? -9.085 -6.299 -2.140 1.00 92.69 112 LEU A O 1
ATOM 882 N N . GLU A 1 113 ? -8.932 -8.432 -2.825 1.00 93.56 113 GLU A N 1
ATOM 883 C CA . GLU A 1 113 ? -10.310 -8.768 -2.451 1.00 93.56 113 GLU A CA 1
ATOM 884 C C . GLU A 1 113 ? -10.515 -8.657 -0.935 1.00 93.56 113 GLU A C 1
ATOM 886 O O . GLU A 1 113 ? -11.469 -8.023 -0.477 1.00 93.56 113 GLU A O 1
ATOM 891 N N . ARG A 1 114 ? -9.582 -9.202 -0.145 1.00 95.56 114 ARG A N 1
ATOM 892 C CA . ARG A 1 114 ? -9.653 -9.123 1.317 1.00 95.56 114 ARG A CA 1
ATOM 893 C C . ARG A 1 114 ? -9.584 -7.680 1.808 1.00 95.56 114 ARG A C 1
ATOM 895 O O . ARG A 1 114 ? -10.388 -7.301 2.653 1.00 95.56 114 ARG A O 1
ATOM 902 N N . VAL A 1 115 ? -8.688 -6.865 1.251 1.00 95.12 115 VAL A N 1
ATOM 903 C CA . VAL A 1 115 ? -8.598 -5.429 1.559 1.00 95.12 115 VAL A CA 1
ATOM 904 C C . VAL A 1 115 ? -9.945 -4.750 1.320 1.00 95.12 115 VAL A C 1
ATOM 906 O O . VAL A 1 115 ? -10.451 -4.067 2.206 1.00 95.12 115 VAL A O 1
ATOM 909 N N . VAL A 1 116 ? -10.572 -4.971 0.160 1.00 94.50 116 VAL A N 1
ATOM 910 C CA . VAL A 1 116 ? -11.887 -4.388 -0.154 1.00 94.50 116 VAL A CA 1
ATOM 911 C C . VAL A 1 116 ? -12.963 -4.840 0.839 1.00 94.50 116 VAL A C 1
ATOM 913 O O . VAL A 1 116 ? -13.796 -4.024 1.236 1.00 94.50 116 VAL A O 1
ATOM 916 N N . ASN A 1 117 ? -12.944 -6.106 1.263 1.00 95.06 117 ASN A N 1
ATOM 917 C CA . ASN A 1 117 ? -13.894 -6.632 2.243 1.00 95.06 117 ASN A CA 1
ATOM 918 C C . ASN A 1 117 ? -13.732 -5.972 3.619 1.00 95.06 117 ASN A C 1
ATOM 920 O O . ASN A 1 117 ? -14.724 -5.500 4.169 1.00 95.06 117 ASN A O 1
ATOM 924 N N . VAL A 1 118 ? -12.500 -5.849 4.122 1.00 95.50 118 VAL A N 1
ATOM 925 C CA . VAL A 1 118 ? -12.220 -5.175 5.402 1.00 95.50 118 VAL A CA 1
ATOM 926 C C . VAL A 1 118 ? -12.663 -3.712 5.364 1.00 95.50 118 VAL A C 1
ATOM 928 O O . VAL A 1 118 ? -13.287 -3.227 6.304 1.00 95.50 118 VAL A O 1
ATOM 931 N N . LEU A 1 119 ? -12.396 -3.005 4.261 1.00 94.25 119 LEU A N 1
ATOM 932 C CA . LEU A 1 119 ? -12.821 -1.610 4.108 1.00 94.25 119 LEU A CA 1
ATOM 933 C C . LEU A 1 119 ? -14.345 -1.463 4.067 1.00 94.25 119 LEU A C 1
ATOM 935 O O . LEU A 1 119 ? -14.876 -0.499 4.606 1.00 94.25 119 LEU A O 1
ATOM 939 N N . ARG A 1 120 ? -15.056 -2.423 3.466 1.00 92.81 120 ARG A N 1
ATOM 940 C CA . ARG A 1 120 ? -16.525 -2.433 3.448 1.00 92.81 120 ARG A CA 1
ATOM 941 C C . ARG A 1 120 ? -17.124 -2.626 4.843 1.00 92.81 120 ARG A C 1
ATOM 943 O O . ARG A 1 120 ? -18.201 -2.114 5.093 1.00 92.81 120 ARG A O 1
ATOM 950 N N . GLU A 1 121 ? -16.462 -3.376 5.716 1.00 91.50 121 GLU A N 1
ATOM 951 C CA . GLU A 1 121 ? -16.921 -3.617 7.093 1.00 91.50 121 GLU A CA 1
ATOM 952 C C . GLU A 1 121 ? -16.583 -2.463 8.049 1.00 91.50 121 GLU A C 1
ATOM 954 O O . GLU A 1 121 ? -17.130 -2.384 9.147 1.00 91.50 121 GLU A O 1
ATOM 959 N N . ALA A 1 122 ? -15.667 -1.580 7.647 1.00 85.44 122 ALA A N 1
ATOM 960 C CA . ALA A 1 122 ? -15.225 -0.443 8.445 1.00 85.44 122 ALA A CA 1
ATOM 961 C C . ALA A 1 122 ? -16.082 0.826 8.275 1.00 85.44 122 ALA A C 1
ATOM 963 O O . ALA A 1 122 ? -15.938 1.735 9.096 1.00 85.44 122 ALA A O 1
ATOM 964 N N . GLY A 1 123 ? -16.917 0.900 7.231 1.00 75.25 123 GLY A N 1
ATOM 965 C CA . GLY A 1 123 ? -17.833 2.014 6.940 1.00 75.25 123 GLY A CA 1
ATOM 966 C C . GLY A 1 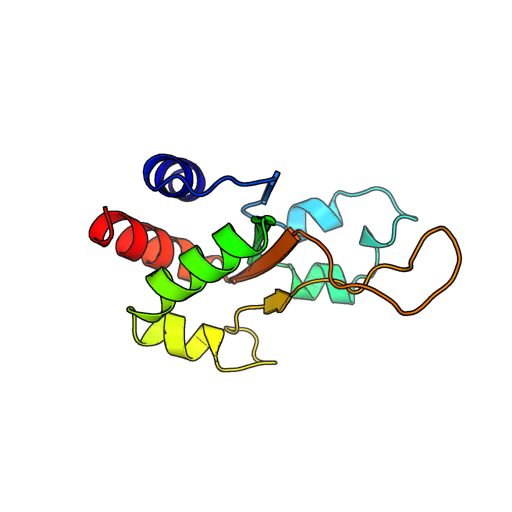123 ? -19.285 1.663 7.223 1.00 75.25 123 GLY A C 1
ATOM 967 O O . GLY A 1 123 ? -20.026 2.586 7.627 1.00 75.25 123 GLY A O 1
#

pLDDT: mean 87.68, std 10.23, range [48.56, 97.12]